Protein AF-A0A8T3BBD5-F1 (afdb_monomer_lite)

Radius of gyration: 28.55 Å; chains: 1; bounding box: 43×37×101 Å

Foldseek 3Di:
DDDDDDDDDCPDVVNVVVVVVVVVVPPVPPVLNVDDLVVVLVVLLVDDLVVLVVQLPPDVVSVVSSVVVNVVNVVVVVVVVVVVVVVVVD

Sequence (90 aa):
MASAGTRDGSVTDEERRKEITTTCDFFEATPALRAPTHLVARIFSQLDCVDLLNCSLVCKQWYIDTRDLREGWENEYLETFSMYAFLLKR

Secondary structure (DSSP, 8-state):
-PPP--------HHHHHHHHHHHTT-----GGGSS-HHHHHHHHTTS-HHHHHHHHTT-HHHHHHHHHHHHHHHHHHHHHHHHHHHHTT-

InterPro domains:
  IPR001810 F-box domain [PF12937] (36-63)
  IPR001810 F-box domain [PS50181] (29-76)
  IPR036047 F-box-like domain superfamily [SSF81383] (36-77)

pLDDT: mean 71.94, std 17.77, range [38.19, 94.0]

Structure (mmCIF, N/CA/C/O backbone):
data_AF-A0A8T3BBD5-F1
#
_entry.id   AF-A0A8T3BBD5-F1
#
loop_
_at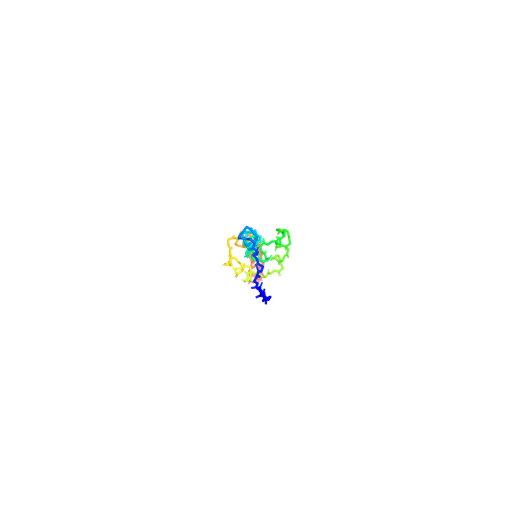om_site.group_PDB
_atom_site.id
_atom_site.type_symbol
_atom_site.label_atom_id
_atom_site.label_alt_id
_atom_site.label_comp_id
_atom_site.label_asym_id
_atom_site.label_entity_id
_atom_site.label_seq_id
_atom_site.pdbx_PDB_ins_code
_atom_site.Cartn_x
_atom_site.Cartn_y
_atom_site.Cartn_z
_atom_site.occupancy
_atom_site.B_iso_or_equiv
_atom_site.auth_seq_id
_atom_site.auth_comp_id
_atom_site.auth_asym_id
_atom_site.auth_atom_id
_atom_site.pdbx_PDB_model_num
ATOM 1 N N . MET A 1 1 ? 24.532 -31.043 -70.471 1.00 38.19 1 MET A N 1
ATOM 2 C CA . MET A 1 1 ? 24.525 -31.407 -69.039 1.00 38.19 1 MET A CA 1
ATOM 3 C C . MET A 1 1 ? 23.947 -30.229 -68.272 1.00 38.19 1 MET A C 1
ATOM 5 O O . MET A 1 1 ? 24.580 -29.185 -68.255 1.00 38.19 1 MET A O 1
ATOM 9 N N . ALA A 1 2 ? 22.725 -30.350 -67.751 1.00 40.00 2 ALA A N 1
ATOM 10 C CA . ALA A 1 2 ? 22.100 -29.331 -66.910 1.00 40.00 2 ALA A CA 1
ATOM 11 C C . ALA A 1 2 ? 22.265 -29.757 -65.447 1.00 40.00 2 ALA A C 1
ATOM 13 O O . ALA A 1 2 ? 21.772 -30.820 -65.072 1.00 40.00 2 ALA A O 1
ATOM 14 N N . SER A 1 3 ? 22.980 -28.964 -64.648 1.00 43.62 3 SER A N 1
ATOM 15 C CA . SER A 1 3 ? 23.039 -29.154 -63.196 1.00 43.62 3 SER A CA 1
ATOM 16 C C . SER A 1 3 ? 22.017 -28.250 -62.529 1.00 43.62 3 SER A C 1
ATOM 18 O O . SER A 1 3 ? 22.109 -27.027 -62.611 1.00 43.62 3 SER A O 1
ATOM 20 N N . ALA A 1 4 ? 21.063 -28.883 -61.852 1.00 49.97 4 ALA A N 1
ATOM 21 C CA . ALA A 1 4 ? 20.268 -28.264 -60.810 1.00 49.97 4 ALA A CA 1
ATOM 22 C C . ALA A 1 4 ? 21.174 -27.949 -59.609 1.00 49.97 4 ALA A C 1
ATOM 24 O O . ALA A 1 4 ? 21.959 -28.793 -59.177 1.00 49.97 4 ALA A O 1
ATOM 25 N N . GLY A 1 5 ? 21.054 -26.736 -59.078 1.00 40.56 5 GLY A N 1
ATOM 26 C CA . GLY A 1 5 ? 21.739 -26.291 -57.872 1.00 40.56 5 GLY A CA 1
ATOM 27 C C . GLY A 1 5 ? 20.776 -25.505 -56.997 1.00 40.56 5 GLY A C 1
ATOM 28 O O . GLY A 1 5 ? 20.659 -24.293 -57.129 1.00 40.56 5 GLY A O 1
ATOM 29 N N . THR A 1 6 ? 20.067 -26.223 -56.132 1.00 49.97 6 THR A N 1
ATOM 30 C CA . THR A 1 6 ? 19.364 -25.712 -54.950 1.00 49.97 6 THR A CA 1
ATOM 31 C C . THR A 1 6 ? 20.367 -25.084 -53.979 1.00 49.97 6 THR A C 1
ATOM 33 O O . THR A 1 6 ? 21.417 -25.694 -53.772 1.00 49.97 6 THR A O 1
ATOM 36 N N . ARG A 1 7 ? 20.036 -23.929 -53.377 1.00 47.06 7 ARG A N 1
ATOM 37 C CA . ARG A 1 7 ? 20.467 -23.414 -52.047 1.00 47.06 7 ARG A CA 1
ATOM 38 C C . ARG A 1 7 ? 20.134 -21.923 -51.983 1.00 47.06 7 ARG A C 1
ATOM 40 O O . ARG A 1 7 ? 20.607 -21.153 -52.805 1.00 47.06 7 ARG A O 1
ATOM 47 N N . ASP A 1 8 ? 19.130 -21.517 -51.226 1.00 40.66 8 ASP A N 1
ATOM 48 C CA . ASP A 1 8 ? 19.043 -21.409 -49.758 1.00 40.66 8 ASP A CA 1
ATOM 49 C C . ASP A 1 8 ? 19.032 -19.919 -49.423 1.00 40.66 8 ASP A C 1
ATOM 51 O O . ASP A 1 8 ? 19.931 -19.168 -49.805 1.00 40.66 8 ASP A O 1
ATOM 55 N N . GLY A 1 9 ? 17.951 -19.493 -48.775 1.00 55.34 9 GLY A N 1
ATOM 56 C CA . GLY A 1 9 ? 17.716 -18.110 -48.401 1.00 55.34 9 GLY A CA 1
ATOM 57 C C . GLY A 1 9 ? 18.805 -17.623 -47.456 1.00 55.34 9 GLY A C 1
ATOM 58 O O . GLY A 1 9 ? 18.838 -17.984 -46.284 1.00 55.34 9 GLY A O 1
ATOM 59 N N . SER A 1 10 ? 19.681 -16.766 -47.968 1.00 49.84 10 SER A N 1
ATOM 60 C CA . SER A 1 10 ? 20.591 -15.959 -47.164 1.00 49.84 10 SER A CA 1
ATOM 61 C C . SER A 1 10 ? 19.798 -14.792 -46.569 1.00 49.84 10 SER A C 1
ATOM 63 O O . SER A 1 10 ? 19.894 -13.657 -47.038 1.00 49.84 10 SER A O 1
ATOM 65 N N . VAL A 1 11 ? 18.994 -15.076 -45.541 1.00 55.28 11 VAL A N 1
ATOM 66 C CA . VAL A 1 11 ? 18.549 -14.045 -44.596 1.00 55.28 11 VAL A CA 1
ATOM 67 C C . VAL A 1 11 ? 19.817 -13.449 -43.997 1.00 55.28 11 VAL A C 1
ATOM 69 O O . VAL A 1 11 ? 20.610 -14.152 -43.370 1.00 55.28 11 VAL A O 1
ATOM 72 N N . THR A 1 12 ? 20.062 -12.178 -44.296 1.00 58.47 12 THR A N 1
ATOM 73 C CA . THR A 1 12 ? 21.295 -11.498 -43.900 1.00 58.47 12 THR A CA 1
ATOM 74 C C . THR A 1 12 ? 21.381 -11.447 -42.372 1.00 58.47 12 THR A C 1
ATOM 76 O O . THR A 1 12 ? 20.376 -11.229 -41.697 1.00 58.47 12 THR A O 1
ATOM 79 N N . ASP A 1 13 ? 22.575 -11.634 -41.799 1.00 56.75 13 ASP A N 1
ATOM 80 C CA . ASP A 1 13 ? 22.808 -11.548 -40.342 1.00 56.75 13 ASP A CA 1
ATOM 81 C C . ASP A 1 13 ? 22.341 -10.209 -39.738 1.00 56.75 13 ASP A C 1
ATOM 83 O O . ASP A 1 13 ? 22.118 -10.096 -38.532 1.00 56.75 13 ASP A O 1
ATOM 87 N N . GLU A 1 14 ? 22.155 -9.191 -40.578 1.00 55.44 14 GLU A N 1
ATOM 88 C CA . GLU A 1 14 ? 21.590 -7.902 -40.206 1.00 55.44 14 GLU A CA 1
ATOM 89 C C . GLU A 1 14 ? 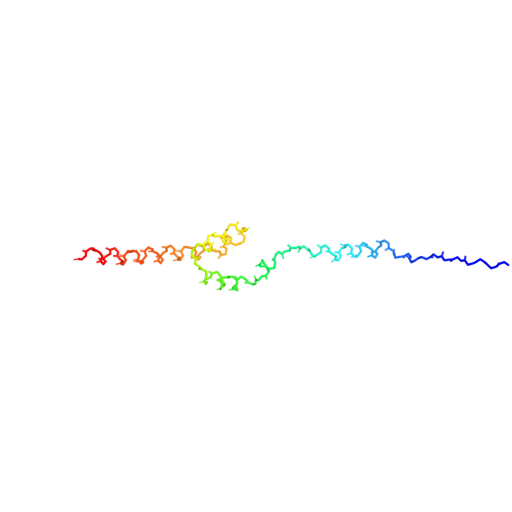20.087 -7.971 -39.891 1.00 55.44 14 GLU A C 1
ATOM 91 O O . GLU A 1 14 ? 19.617 -7.289 -38.982 1.00 55.44 14 GLU A O 1
ATOM 96 N N . GLU A 1 15 ? 19.338 -8.828 -40.582 1.00 54.84 15 GLU A N 1
ATOM 97 C CA . GLU A 1 15 ? 17.914 -9.072 -40.339 1.00 54.84 15 GLU A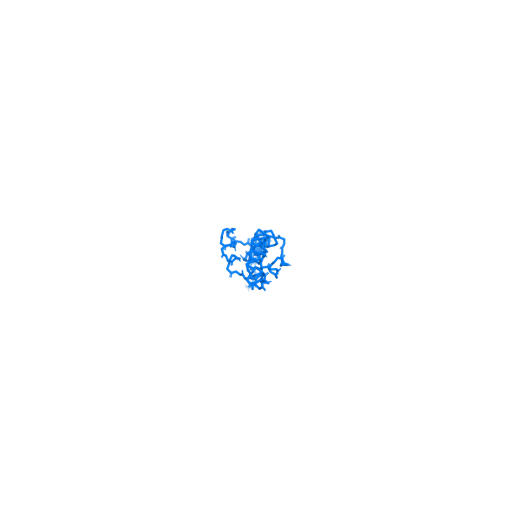 CA 1
ATOM 98 C C . GLU A 1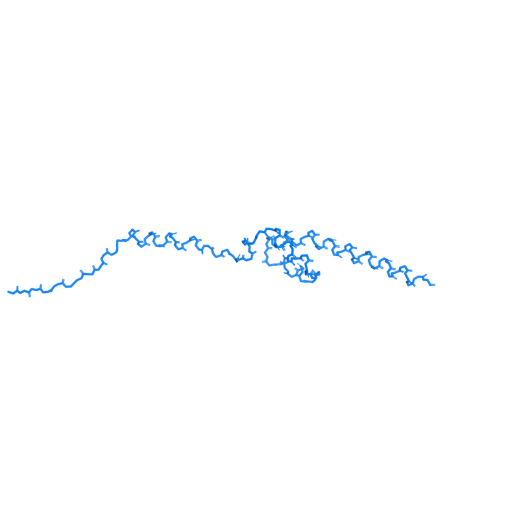 15 ? 17.712 -9.897 -39.063 1.00 54.84 15 GLU A C 1
ATOM 100 O O . GLU A 1 15 ? 16.892 -9.533 -38.225 1.00 54.84 15 GLU A O 1
ATOM 105 N N . ARG A 1 16 ? 18.584 -10.886 -38.814 1.00 53.53 16 ARG A N 1
ATOM 106 C CA . ARG A 1 16 ? 18.648 -11.616 -37.534 1.00 53.53 16 ARG A CA 1
ATOM 107 C C . ARG A 1 16 ? 19.040 -10.698 -36.369 1.00 53.53 16 ARG A C 1
ATOM 109 O O . ARG A 1 16 ? 18.513 -10.823 -35.270 1.00 53.53 16 ARG A O 1
ATOM 116 N N . ARG A 1 17 ? 19.956 -9.746 -36.583 1.00 54.16 17 ARG A N 1
ATOM 117 C CA . ARG A 1 17 ? 20.356 -8.770 -35.554 1.00 54.16 17 ARG A CA 1
ATOM 118 C C . ARG A 1 17 ? 19.238 -7.763 -35.262 1.00 54.16 17 ARG A C 1
ATOM 120 O O . ARG A 1 17 ? 19.088 -7.367 -34.107 1.00 54.16 17 ARG A O 1
ATOM 127 N N . LYS A 1 18 ? 18.436 -7.382 -36.261 1.00 53.94 18 LYS A N 1
ATOM 128 C CA . LYS A 1 18 ? 17.216 -6.579 -36.068 1.00 53.94 18 LYS A CA 1
ATOM 129 C C . LYS A 1 18 ? 16.142 -7.379 -35.331 1.00 53.94 18 LYS A C 1
ATOM 131 O O . LYS A 1 18 ? 15.586 -6.858 -34.377 1.00 53.94 18 LYS A O 1
ATOM 136 N N . GLU A 1 19 ? 15.957 -8.655 -35.662 1.00 51.09 19 GLU A N 1
ATOM 137 C CA . GLU A 1 19 ? 15.042 -9.561 -34.957 1.00 51.09 19 GLU A CA 1
ATOM 138 C C . GLU A 1 19 ? 15.424 -9.718 -33.474 1.00 51.09 19 GLU A C 1
ATOM 140 O O . GLU A 1 19 ? 14.589 -9.496 -32.603 1.00 51.09 19 GLU A O 1
ATOM 145 N N . ILE A 1 20 ? 16.709 -9.942 -33.170 1.00 53.28 20 ILE A N 1
ATOM 146 C CA 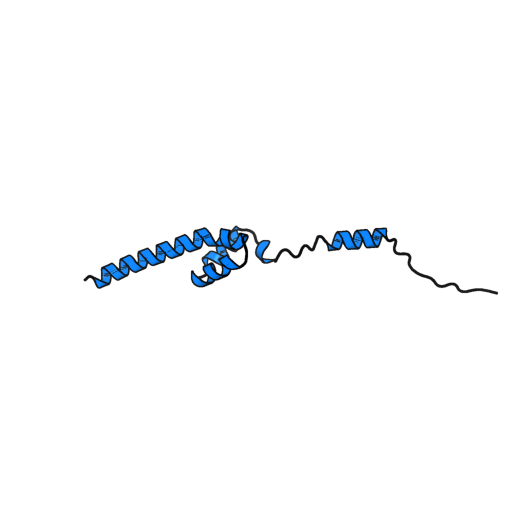. ILE A 1 20 ? 17.222 -10.032 -31.790 1.00 53.28 20 ILE A CA 1
ATOM 147 C C . ILE A 1 20 ? 17.061 -8.700 -31.036 1.00 53.28 20 ILE A C 1
ATOM 149 O O . ILE A 1 20 ? 16.767 -8.697 -29.842 1.00 53.28 20 ILE A O 1
ATOM 153 N N . THR A 1 21 ? 17.222 -7.559 -31.713 1.00 46.12 21 THR A N 1
ATOM 154 C CA . THR A 1 21 ? 17.076 -6.241 -31.069 1.00 46.12 21 THR A CA 1
ATOM 155 C C . THR A 1 21 ? 15.603 -5.887 -30.837 1.00 46.12 21 THR A C 1
ATOM 157 O O . THR A 1 21 ? 15.279 -5.304 -29.810 1.00 46.12 21 THR A O 1
ATOM 160 N N . THR A 1 22 ? 14.691 -6.303 -31.721 1.00 51.84 22 THR A N 1
ATOM 161 C CA . THR A 1 22 ? 13.241 -6.107 -31.562 1.00 51.84 22 THR A CA 1
ATOM 162 C C . THR A 1 22 ? 12.632 -7.038 -30.506 1.00 51.84 22 THR A C 1
ATOM 164 O O . THR A 1 22 ? 11.633 -6.684 -29.884 1.00 51.84 22 THR A O 1
ATOM 167 N N . THR A 1 23 ? 13.240 -8.197 -30.232 1.00 48.97 23 THR A N 1
ATOM 168 C CA . THR A 1 23 ? 12.768 -9.119 -29.183 1.00 48.97 23 THR A CA 1
ATOM 169 C C . THR A 1 23 ? 13.221 -8.759 -27.767 1.00 48.97 23 THR A C 1
ATOM 171 O O . THR A 1 23 ? 12.575 -9.172 -26.808 1.00 48.97 23 THR A O 1
ATOM 174 N N . CYS A 1 24 ? 14.299 -7.987 -27.596 1.00 46.59 24 CYS A N 1
ATOM 175 C CA . CYS A 1 24 ? 14.835 -7.667 -26.265 1.00 46.59 24 CYS A CA 1
ATOM 176 C C . CYS A 1 24 ? 14.126 -6.494 -25.563 1.00 46.59 24 CYS A C 1
ATOM 178 O O . CYS A 1 24 ? 14.326 -6.302 -24.364 1.00 46.59 24 CYS A O 1
ATOM 180 N N . ASP A 1 25 ? 13.253 -5.761 -26.263 1.00 44.94 25 ASP A N 1
ATOM 181 C CA . ASP A 1 25 ? 12.337 -4.788 -25.644 1.00 44.94 25 ASP A CA 1
ATOM 182 C C . ASP A 1 25 ? 11.151 -5.468 -24.938 1.00 44.94 25 ASP A C 1
ATOM 184 O O . ASP A 1 25 ? 10.416 -4.835 -24.176 1.00 44.94 25 ASP A O 1
ATOM 188 N N . PHE A 1 26 ? 11.012 -6.788 -25.098 1.00 47.12 26 PHE A N 1
ATOM 189 C CA . PHE A 1 26 ? 10.213 -7.644 -24.226 1.00 47.12 26 PHE A CA 1
ATOM 190 C C . PHE A 1 26 ? 10.956 -7.907 -22.906 1.00 47.12 26 PHE A C 1
ATOM 192 O O . PHE A 1 26 ? 11.024 -9.026 -22.406 1.00 47.12 26 PHE A O 1
ATOM 199 N N . PHE A 1 27 ? 11.531 -6.852 -22.321 1.00 49.72 27 PHE A N 1
ATOM 200 C CA . PHE A 1 27 ? 11.867 -6.847 -20.910 1.00 49.72 27 PHE A CA 1
ATOM 201 C C . PHE A 1 27 ? 10.565 -7.172 -20.183 1.00 49.72 27 PHE A C 1
ATOM 203 O O . PHE A 1 27 ? 9.593 -6.415 -20.255 1.00 49.72 27 PHE A O 1
ATOM 210 N N . GLU A 1 28 ? 10.535 -8.353 -19.582 1.00 56.84 28 GLU A N 1
ATOM 211 C CA . GLU A 1 28 ? 9.423 -8.981 -18.881 1.00 56.84 28 GLU A CA 1
ATOM 212 C C . GLU A 1 28 ? 9.085 -8.166 -17.617 1.00 56.84 28 GLU A C 1
ATOM 214 O O . GLU A 1 28 ? 9.265 -8.585 -16.479 1.00 56.84 28 GLU A O 1
ATOM 219 N N . ALA A 1 29 ? 8.660 -6.918 -17.801 1.00 57.56 29 ALA A N 1
ATOM 220 C CA . ALA A 1 29 ? 8.151 -6.076 -16.743 1.00 57.56 29 ALA A CA 1
ATOM 221 C C . ALA A 1 29 ? 6.785 -6.647 -16.375 1.00 57.56 29 ALA A C 1
ATOM 223 O O . ALA A 1 29 ? 5.841 -6.591 -17.169 1.00 57.56 29 ALA A O 1
ATOM 224 N N . THR A 1 30 ? 6.710 -7.249 -15.191 1.00 60.59 30 THR A N 1
ATOM 225 C CA . THR A 1 30 ? 5.501 -7.861 -14.638 1.00 60.59 30 THR A CA 1
ATOM 226 C C . THR A 1 30 ? 4.281 -6.967 -14.906 1.00 60.59 30 THR A C 1
ATOM 228 O O . THR A 1 30 ? 4.309 -5.786 -14.556 1.00 60.59 30 THR A O 1
ATOM 231 N N . PRO A 1 31 ? 3.194 -7.486 -15.516 1.00 60.56 31 PRO A N 1
ATOM 232 C CA . PRO A 1 31 ? 2.056 -6.674 -15.963 1.00 60.56 31 PRO A CA 1
ATOM 233 C C . PRO A 1 31 ? 1.468 -5.771 -14.872 1.00 60.56 31 PRO A C 1
ATOM 235 O O . PRO A 1 31 ? 1.017 -4.661 -15.151 1.00 60.56 31 PRO A O 1
ATOM 238 N N . ALA A 1 32 ? 1.528 -6.220 -13.616 1.00 57.47 32 ALA A N 1
ATOM 239 C CA . ALA A 1 32 ? 1.032 -5.474 -12.468 1.00 57.47 32 ALA A CA 1
ATOM 240 C C . ALA A 1 32 ? 1.857 -4.215 -12.126 1.00 57.47 32 ALA A C 1
ATOM 242 O O . ALA A 1 32 ? 1.336 -3.312 -11.482 1.00 57.47 32 ALA A O 1
ATOM 243 N N . LEU A 1 33 ? 3.107 -4.109 -12.592 1.00 59.66 33 LEU A N 1
ATOM 244 C CA . LEU A 1 33 ? 3.942 -2.906 -12.460 1.00 59.66 33 LEU A CA 1
ATOM 245 C C . LEU A 1 33 ? 3.694 -1.870 -13.569 1.00 59.66 33 LEU A C 1
ATOM 247 O O . LEU A 1 33 ? 4.267 -0.785 -13.528 1.00 59.66 33 LEU A O 1
ATOM 251 N N . ARG A 1 34 ? 2.858 -2.189 -14.568 1.00 68.94 34 ARG A N 1
ATOM 252 C CA . ARG A 1 34 ? 2.523 -1.287 -15.685 1.00 68.94 34 ARG A CA 1
ATOM 253 C C . ARG A 1 34 ? 1.177 -0.576 -15.499 1.00 68.94 34 ARG A C 1
ATOM 255 O O . ARG A 1 34 ? 0.836 0.304 -16.288 1.00 68.94 34 ARG A O 1
ATOM 262 N N . ALA A 1 35 ? 0.401 -0.959 -14.485 1.00 73.88 35 ALA A N 1
ATOM 263 C CA . ALA A 1 35 ? -0.863 -0.306 -14.180 1.00 73.88 35 ALA A CA 1
ATOM 264 C C . ALA A 1 35 ? -0.611 1.130 -13.675 1.00 73.88 35 ALA A C 1
ATOM 266 O O . ALA A 1 35 ? 0.294 1.345 -12.869 1.00 73.88 35 ALA A O 1
ATOM 267 N N . PRO A 1 36 ? -1.406 2.125 -14.111 1.00 82.94 36 PRO A N 1
ATOM 268 C CA . PRO A 1 36 ? -1.356 3.467 -13.546 1.00 82.94 36 PRO A CA 1
ATOM 269 C C . PRO A 1 36 ? -1.475 3.446 -12.018 1.00 82.94 36 PRO A C 1
ATOM 271 O O . PRO A 1 36 ? -2.355 2.774 -11.476 1.00 82.94 36 PRO A O 1
ATOM 274 N N . THR A 1 37 ? -0.650 4.236 -11.327 1.00 82.44 37 THR A N 1
ATOM 275 C CA . THR A 1 37 ? -0.553 4.256 -9.854 1.00 82.44 37 THR A CA 1
ATOM 276 C C . THR A 1 37 ? -1.908 4.425 -9.160 1.00 82.44 37 THR A C 1
ATOM 278 O O . THR A 1 37 ? -2.171 3.788 -8.147 1.00 82.44 37 THR A O 1
ATOM 281 N N . HIS A 1 38 ? -2.817 5.220 -9.733 1.00 86.19 38 HIS A N 1
ATOM 282 C CA . HIS A 1 38 ? -4.156 5.430 -9.172 1.00 86.19 38 HIS A CA 1
ATOM 283 C C . HIS A 1 38 ? -5.052 4.178 -9.224 1.00 86.19 38 HIS A C 1
ATOM 285 O O . HIS A 1 38 ? -5.909 4.007 -8.360 1.00 86.19 38 HIS A O 1
ATOM 291 N N . LEU A 1 39 ? -4.870 3.293 -10.214 1.00 89.00 39 LEU A N 1
ATOM 292 C CA . LEU A 1 39 ? -5.596 2.022 -10.278 1.00 89.00 39 LEU A CA 1
ATOM 293 C C . LEU A 1 39 ? -5.047 1.030 -9.255 1.00 89.00 39 LEU A C 1
ATOM 295 O O . LEU A 1 39 ? -5.830 0.372 -8.579 1.00 89.00 39 LEU A O 1
ATOM 299 N N . VAL A 1 40 ? -3.721 0.970 -9.100 1.00 88.94 40 VAL A N 1
ATOM 300 C CA . VAL A 1 40 ? -3.063 0.137 -8.082 1.00 88.94 40 VAL A CA 1
ATOM 301 C C . VAL A 1 40 ? -3.505 0.560 -6.681 1.00 88.94 40 VAL A C 1
ATOM 303 O O . VAL A 1 40 ? -3.958 -0.279 -5.908 1.00 88.94 40 VAL A O 1
ATOM 306 N N . ALA A 1 41 ? -3.497 1.865 -6.394 1.00 88.38 41 ALA A N 1
ATOM 307 C CA . ALA A 1 41 ? -3.982 2.406 -5.126 1.00 88.38 41 ALA A CA 1
ATOM 308 C C . ALA A 1 41 ? -5.449 2.031 -4.855 1.00 88.38 41 ALA A C 1
ATOM 310 O O . ALA A 1 41 ? -5.787 1.638 -3.743 1.00 88.38 41 ALA A O 1
ATOM 311 N N . ARG A 1 42 ? -6.316 2.084 -5.878 1.00 90.62 42 ARG A N 1
ATOM 312 C CA . ARG A 1 42 ? -7.728 1.686 -5.758 1.00 90.62 42 ARG A CA 1
ATOM 313 C C . ARG A 1 42 ? -7.914 0.186 -5.516 1.00 90.62 42 ARG A C 1
ATOM 315 O O . ARG A 1 42 ? -8.889 -0.208 -4.881 1.00 90.62 42 ARG A O 1
ATOM 322 N N . ILE A 1 43 ? -7.043 -0.661 -6.059 1.00 91.62 43 ILE A N 1
ATOM 323 C CA . ILE A 1 43 ? -7.065 -2.103 -5.784 1.00 91.62 43 ILE A CA 1
ATOM 324 C C . ILE A 1 43 ? -6.628 -2.338 -4.338 1.00 91.62 43 ILE A C 1
ATOM 326 O O . ILE A 1 43 ? -7.343 -2.989 -3.585 1.00 91.62 43 ILE A O 1
ATOM 330 N N . PHE A 1 44 ? -5.502 -1.752 -3.927 1.00 92.56 44 PHE A N 1
ATOM 331 C CA . PHE A 1 44 ? -4.966 -1.908 -2.577 1.00 92.56 44 PHE A CA 1
ATOM 332 C C . PHE A 1 44 ? -5.884 -1.345 -1.490 1.00 92.56 44 PHE A C 1
ATOM 334 O O . PHE A 1 44 ? -5.988 -1.948 -0.430 1.00 92.56 44 PHE A O 1
ATOM 341 N N . SER A 1 45 ? -6.630 -0.269 -1.749 1.00 89.75 45 SER A N 1
ATOM 342 C CA . SER A 1 45 ? -7.603 0.258 -0.783 1.00 89.75 45 SER A CA 1
ATOM 343 C C . SER A 1 45 ? -8.782 -0.685 -0.502 1.00 89.75 45 SER A C 1
ATOM 345 O O . SER A 1 45 ? -9.573 -0.407 0.390 1.00 89.75 45 SER A O 1
ATOM 347 N N . GLN A 1 46 ? -8.961 -1.743 -1.298 1.00 91.12 46 GLN A N 1
ATOM 348 C CA . GLN A 1 46 ? -10.001 -2.757 -1.092 1.00 91.12 46 GLN A CA 1
ATOM 349 C C . GLN A 1 46 ? -9.480 -3.999 -0.356 1.00 91.12 46 GLN A C 1
ATOM 351 O O . GLN A 1 46 ? -10.279 -4.868 -0.016 1.00 91.12 46 GLN A O 1
ATOM 356 N N . LEU A 1 47 ? -8.165 -4.105 -0.151 1.00 91.12 47 LEU A N 1
ATOM 357 C CA . LEU A 1 47 ? -7.537 -5.226 0.541 1.00 91.12 47 LEU A CA 1
ATOM 358 C C . LEU A 1 47 ? -7.507 -4.978 2.049 1.00 91.12 47 LEU A C 1
ATOM 360 O O . LEU A 1 47 ? -7.441 -3.832 2.498 1.00 91.12 47 LEU A O 1
ATOM 364 N N . ASP A 1 48 ? -7.519 -6.063 2.819 1.00 88.12 48 ASP A N 1
ATOM 365 C CA . ASP A 1 48 ? -7.330 -5.990 4.263 1.00 88.12 48 ASP A CA 1
ATOM 366 C C . ASP A 1 48 ? -5.853 -5.763 4.638 1.00 88.12 48 ASP A C 1
ATOM 368 O O . ASP A 1 48 ? -4.940 -5.774 3.802 1.00 88.12 48 ASP A O 1
ATOM 372 N N . CYS A 1 49 ? -5.598 -5.535 5.927 1.00 84.25 49 CYS A N 1
ATOM 373 C CA . CYS A 1 49 ? -4.253 -5.260 6.422 1.00 84.25 49 CYS A CA 1
ATOM 374 C C . CYS A 1 49 ? -3.280 -6.447 6.263 1.00 84.25 49 CYS A C 1
ATOM 376 O O . CYS A 1 49 ? -2.073 -6.227 6.125 1.00 84.25 49 CYS A O 1
ATOM 378 N N . VAL A 1 50 ? -3.778 -7.689 6.243 1.00 89.25 50 VAL A N 1
ATOM 379 C CA . VAL A 1 50 ? -2.958 -8.901 6.095 1.00 89.25 50 VAL A CA 1
ATOM 380 C C . VAL A 1 50 ? -2.496 -9.041 4.648 1.00 89.25 50 VAL A C 1
ATOM 382 O O . VAL A 1 50 ? -1.308 -9.240 4.383 1.00 89.25 50 VAL A O 1
ATOM 385 N N . ASP A 1 51 ? -3.408 -8.859 3.701 1.00 92.81 51 ASP A N 1
ATOM 386 C CA . ASP A 1 51 ? -3.124 -8.892 2.274 1.00 92.81 51 ASP A CA 1
ATOM 387 C C . ASP A 1 51 ? -2.225 -7.728 1.853 1.00 92.81 51 ASP A C 1
ATOM 389 O O . ASP A 1 51 ? -1.286 -7.922 1.075 1.00 92.81 51 ASP A O 1
ATOM 393 N N . LEU A 1 52 ? -2.426 -6.531 2.416 1.00 91.88 52 LEU A N 1
ATOM 394 C CA . LEU A 1 52 ? -1.531 -5.389 2.204 1.00 91.88 52 LEU A CA 1
ATOM 395 C C . LEU A 1 52 ? -0.109 -5.657 2.709 1.00 91.88 52 LEU A C 1
ATOM 397 O O . LEU A 1 52 ? 0.860 -5.259 2.051 1.00 91.88 52 LEU A O 1
ATOM 401 N N . LEU A 1 53 ? 0.040 -6.340 3.850 1.00 91.19 53 LEU A N 1
ATOM 402 C CA . LEU A 1 53 ? 1.349 -6.748 4.358 1.00 91.19 53 LEU A CA 1
ATOM 403 C C . LEU A 1 53 ? 2.017 -7.736 3.398 1.00 91.19 53 LEU A C 1
ATOM 405 O O . LEU A 1 53 ? 3.170 -7.523 3.022 1.00 91.19 53 LEU A O 1
ATOM 409 N N . ASN A 1 54 ? 1.288 -8.752 2.936 1.00 94.00 54 ASN A N 1
ATOM 410 C CA . ASN A 1 54 ? 1.798 -9.720 1.965 1.00 94.00 54 ASN A CA 1
ATOM 411 C C . ASN A 1 54 ? 2.216 -9.042 0.648 1.00 94.00 54 ASN A C 1
ATOM 413 O O . ASN A 1 54 ? 3.303 -9.307 0.133 1.00 94.00 54 ASN A O 1
ATOM 417 N N . CYS A 1 55 ? 1.412 -8.101 0.141 1.00 92.94 55 CYS A N 1
ATOM 418 C CA . CYS A 1 55 ? 1.731 -7.323 -1.059 1.00 92.94 55 CYS A CA 1
ATOM 419 C C . CYS A 1 55 ? 3.013 -6.493 -0.892 1.00 92.94 55 CYS A C 1
ATOM 421 O O . CYS A 1 55 ? 3.816 -6.392 -1.822 1.00 92.94 55 CYS A O 1
ATOM 423 N N . SER A 1 56 ? 3.258 -5.940 0.298 1.00 93.06 56 SER A N 1
ATOM 424 C CA . SER A 1 56 ? 4.452 -5.130 0.567 1.00 93.06 56 SER A CA 1
ATOM 425 C C . SER A 1 56 ? 5.773 -5.898 0.423 1.00 93.06 56 SER A C 1
ATOM 427 O O . SER A 1 56 ? 6.819 -5.285 0.217 1.00 93.06 56 SER A O 1
ATOM 429 N N . LEU A 1 57 ? 5.734 -7.233 0.493 1.00 93.94 57 LEU A N 1
ATOM 430 C CA . LEU A 1 57 ? 6.910 -8.099 0.404 1.00 93.94 57 LEU A CA 1
ATOM 431 C C . LEU A 1 57 ? 7.243 -8.528 -1.034 1.00 93.94 57 LEU A C 1
ATOM 433 O O . LEU A 1 57 ? 8.310 -9.090 -1.267 1.00 93.94 57 LEU A O 1
ATOM 437 N N . VAL A 1 58 ? 6.358 -8.265 -2.003 1.00 92.25 58 VAL A N 1
ATOM 438 C CA . VAL A 1 58 ? 6.515 -8.724 -3.394 1.00 92.25 58 VAL A CA 1
ATOM 439 C C . VAL A 1 58 ? 7.639 -7.980 -4.111 1.00 92.25 58 VAL A C 1
ATOM 441 O O . VAL A 1 58 ? 8.476 -8.591 -4.775 1.00 92.25 58 VAL A O 1
ATOM 444 N N . CYS A 1 59 ? 7.661 -6.650 -4.012 1.00 89.50 59 CYS A N 1
ATOM 445 C CA . CYS A 1 59 ? 8.699 -5.824 -4.620 1.00 89.50 59 CYS A CA 1
ATOM 446 C C . CYS A 1 59 ? 8.770 -4.433 -3.978 1.00 89.50 59 CYS A C 1
ATOM 448 O O . CYS A 1 59 ? 7.864 -3.995 -3.269 1.00 89.50 59 CYS A O 1
ATOM 450 N N . LYS A 1 60 ? 9.840 -3.691 -4.292 1.00 89.19 60 LYS A N 1
ATOM 451 C CA . LYS A 1 60 ? 10.061 -2.335 -3.767 1.00 89.19 60 LYS A CA 1
ATOM 452 C C . LYS A 1 60 ? 8.929 -1.362 -4.116 1.00 89.19 60 LYS A C 1
ATOM 454 O O . LYS A 1 60 ? 8.590 -0.523 -3.290 1.00 89.19 60 LYS A O 1
ATOM 459 N N . GLN A 1 61 ? 8.358 -1.458 -5.319 1.00 89.12 61 GLN A N 1
ATOM 460 C CA . GLN A 1 61 ? 7.283 -0.554 -5.734 1.00 89.12 61 GLN A CA 1
ATOM 461 C C . GLN A 1 61 ? 6.014 -0.801 -4.912 1.00 89.12 61 GLN A C 1
ATOM 463 O O . GLN A 1 61 ? 5.445 0.136 -4.368 1.00 89.12 61 GLN A O 1
ATOM 468 N N . TRP A 1 62 ? 5.634 -2.065 -4.723 1.00 90.50 62 TRP A N 1
ATOM 469 C CA . TRP A 1 62 ? 4.458 -2.423 -3.932 1.00 90.50 62 TRP A CA 1
ATOM 470 C C . TRP A 1 62 ? 4.627 -2.094 -2.455 1.00 90.50 62 TRP A C 1
ATOM 472 O O . TRP A 1 62 ? 3.669 -1.672 -1.816 1.00 90.50 62 TRP A O 1
ATOM 482 N N . TYR A 1 63 ? 5.842 -2.208 -1.914 1.00 91.19 63 TYR A N 1
ATOM 483 C CA . TYR A 1 63 ? 6.142 -1.715 -0.572 1.00 91.19 63 TYR A CA 1
ATOM 484 C C . TYR A 1 63 ? 5.810 -0.222 -0.414 1.00 91.19 63 TYR A C 1
ATOM 486 O O . TYR A 1 63 ? 5.205 0.163 0.587 1.00 91.19 63 TYR A O 1
ATOM 494 N N . ILE A 1 64 ? 6.188 0.601 -1.401 1.00 90.88 64 ILE A N 1
ATOM 495 C CA . ILE A 1 64 ? 5.912 2.045 -1.413 1.00 90.88 64 ILE A CA 1
ATOM 496 C C . ILE A 1 64 ? 4.407 2.291 -1.549 1.00 90.88 64 ILE A C 1
ATOM 498 O O . ILE A 1 64 ? 3.837 3.004 -0.729 1.00 90.88 64 ILE A O 1
ATOM 502 N N . ASP A 1 65 ? 3.761 1.659 -2.529 1.00 90.00 65 ASP A N 1
ATOM 503 C CA . ASP A 1 65 ? 2.346 1.882 -2.851 1.00 90.00 65 ASP A CA 1
ATOM 504 C C . ASP A 1 65 ? 1.393 1.457 -1.717 1.00 90.00 65 ASP A C 1
ATOM 506 O O . ASP A 1 65 ? 0.307 2.011 -1.568 1.00 90.00 65 ASP A O 1
ATOM 510 N N . THR A 1 66 ? 1.788 0.478 -0.899 1.00 92.31 66 THR A N 1
ATOM 511 C CA . THR A 1 66 ? 0.986 -0.023 0.232 1.00 92.31 66 THR A CA 1
ATOM 512 C C . THR A 1 66 ? 1.272 0.690 1.556 1.00 92.31 66 THR A C 1
ATOM 514 O O . THR A 1 66 ? 0.536 0.477 2.518 1.00 92.31 66 THR A O 1
ATOM 517 N N . ARG A 1 67 ? 2.329 1.510 1.651 1.00 89.19 67 ARG A N 1
ATOM 518 C CA . ARG A 1 67 ? 2.786 2.098 2.925 1.00 89.19 67 ARG A CA 1
ATOM 519 C C . ARG A 1 67 ? 1.720 2.969 3.582 1.00 89.19 67 ARG A C 1
ATOM 521 O O . ARG A 1 67 ? 1.337 2.695 4.714 1.00 89.19 67 ARG A O 1
ATOM 528 N N . ASP A 1 68 ? 1.228 3.963 2.855 1.00 85.94 68 ASP A N 1
ATOM 529 C CA . ASP A 1 68 ? 0.311 4.965 3.405 1.00 85.94 68 ASP A CA 1
ATOM 530 C C . ASP A 1 68 ? -1.065 4.339 3.731 1.00 85.94 68 ASP A C 1
ATOM 532 O O . ASP A 1 68 ? -1.759 4.766 4.651 1.00 85.94 68 ASP A O 1
ATOM 536 N N . LEU A 1 69 ? -1.436 3.260 3.027 1.00 85.75 69 LEU A N 1
ATOM 537 C CA . LEU A 1 69 ? -2.648 2.487 3.311 1.00 85.75 69 LEU A CA 1
ATOM 538 C C . LEU A 1 69 ? -2.530 1.706 4.626 1.00 85.75 69 LEU A C 1
ATOM 540 O O . LEU A 1 69 ? -3.485 1.683 5.396 1.00 85.75 69 LEU A O 1
ATOM 544 N N . ARG A 1 70 ? -1.370 1.099 4.917 1.00 82.31 70 ARG A N 1
ATOM 545 C CA . ARG A 1 70 ? -1.154 0.384 6.188 1.00 82.31 70 ARG A CA 1
ATOM 546 C C . ARG A 1 70 ? -1.227 1.315 7.398 1.00 82.31 70 ARG A C 1
ATOM 548 O O . ARG A 1 70 ? -1.833 0.934 8.392 1.00 82.31 70 ARG A O 1
ATOM 555 N N . GLU A 1 71 ? -0.682 2.528 7.298 1.00 78.50 71 GLU A N 1
ATOM 556 C CA . GLU A 1 71 ? -0.803 3.537 8.364 1.00 78.50 71 GLU A CA 1
ATOM 557 C C . GLU A 1 71 ? -2.273 3.917 8.619 1.00 78.50 71 GLU A C 1
ATOM 559 O O . GLU A 1 71 ? -2.690 4.063 9.767 1.00 78.50 71 GLU A O 1
ATOM 564 N N . GLY A 1 72 ? -3.089 4.014 7.562 1.00 78.94 72 GLY A N 1
ATOM 565 C CA . GLY A 1 72 ? -4.537 4.215 7.684 1.00 78.94 72 GLY A CA 1
ATOM 566 C C . GLY A 1 72 ? -5.231 3.098 8.472 1.00 78.94 72 GLY A C 1
ATOM 567 O O . GLY A 1 72 ? -5.984 3.379 9.404 1.00 78.94 72 GLY A O 1
ATOM 568 N N . TRP A 1 73 ? -4.920 1.838 8.155 1.00 78.75 73 TRP A N 1
ATOM 569 C CA . TRP A 1 73 ? -5.465 0.672 8.861 1.00 78.75 73 TRP A CA 1
ATOM 570 C C . TRP A 1 73 ? -5.023 0.590 10.329 1.00 78.75 73 TRP A C 1
ATOM 572 O O . TRP A 1 73 ? -5.826 0.234 11.191 1.00 78.75 73 TRP A O 1
ATOM 582 N N . GLU A 1 74 ? -3.767 0.922 10.638 1.00 78.31 74 GLU A N 1
ATOM 583 C CA . GLU A 1 74 ? -3.282 0.972 12.025 1.00 78.31 74 GLU A CA 1
ATOM 584 C C . GLU A 1 74 ? -4.060 2.003 12.853 1.00 78.31 74 GLU A C 1
ATOM 586 O O . GLU A 1 74 ? -4.455 1.716 13.987 1.00 78.31 74 GLU A O 1
ATOM 591 N N . ASN A 1 75 ? -4.349 3.169 12.273 1.00 80.75 75 ASN A N 1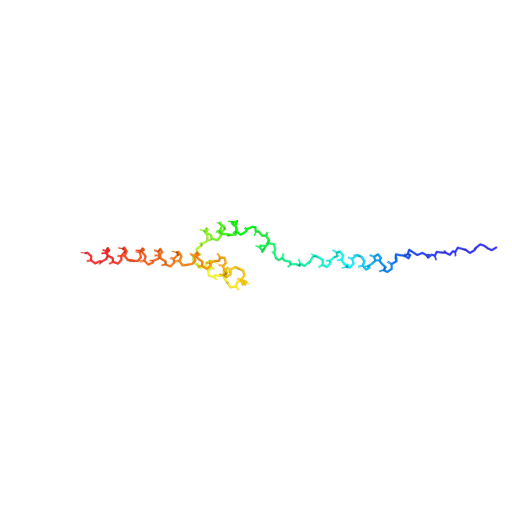
ATOM 592 C CA . ASN A 1 75 ? -5.146 4.202 12.929 1.00 80.75 75 ASN A CA 1
ATOM 593 C C . ASN A 1 75 ? -6.600 3.756 13.149 1.00 80.75 75 ASN A C 1
ATOM 595 O O . ASN A 1 75 ? -7.094 3.875 14.269 1.00 80.75 75 ASN A O 1
ATOM 599 N N . GLU A 1 76 ? -7.264 3.170 12.145 1.00 78.81 76 GLU A N 1
ATOM 600 C CA . GLU A 1 76 ? -8.627 2.633 12.305 1.00 78.81 76 GLU A CA 1
ATOM 601 C C . GLU A 1 76 ? -8.701 1.541 13.383 1.00 78.81 76 GLU A C 1
ATOM 603 O O . GLU A 1 76 ? -9.632 1.510 14.197 1.00 78.81 76 GLU A O 1
ATOM 608 N N . TYR A 1 77 ? -7.707 0.649 13.438 1.00 79.31 77 TYR A N 1
ATOM 609 C CA . TYR A 1 77 ? -7.628 -0.372 14.480 1.00 79.31 77 TYR A CA 1
ATOM 610 C C . TYR A 1 77 ? -7.497 0.251 15.878 1.00 79.31 77 TYR A C 1
ATOM 612 O O . TYR A 1 77 ? -8.197 -0.150 16.809 1.00 79.31 77 TYR A O 1
ATOM 620 N N . LEU A 1 78 ? -6.630 1.253 16.044 1.00 82.81 78 LEU A N 1
ATOM 621 C CA . LEU A 1 78 ? -6.451 1.939 17.326 1.00 82.81 78 LEU A CA 1
ATOM 622 C C . LEU A 1 78 ? -7.698 2.733 17.742 1.00 82.81 78 LEU A C 1
ATOM 624 O O . LEU A 1 78 ? -8.065 2.719 18.920 1.00 82.81 78 LEU A O 1
ATOM 628 N N . GLU A 1 79 ? -8.373 3.389 16.799 1.00 84.06 79 GLU A N 1
ATOM 629 C CA . GLU A 1 79 ? -9.623 4.113 17.047 1.00 84.06 79 GLU A CA 1
ATOM 630 C C . GLU A 1 79 ? -10.741 3.170 17.489 1.00 84.06 79 GLU A C 1
ATOM 632 O O . GLU A 1 79 ? -11.369 3.387 18.530 1.00 84.06 79 GLU A O 1
ATOM 637 N N . THR A 1 80 ? -10.956 2.080 16.749 1.00 82.19 80 THR A N 1
ATOM 638 C CA . THR A 1 80 ? -11.957 1.070 17.109 1.00 82.19 80 THR A CA 1
ATOM 639 C C . THR A 1 80 ? -11.631 0.428 18.454 1.00 82.19 80 THR A C 1
ATOM 641 O O . THR A 1 80 ? -12.503 0.360 19.323 1.00 82.19 80 THR A O 1
ATOM 644 N N . PHE A 1 81 ? -10.375 0.038 18.693 1.00 80.00 81 PHE A N 1
ATOM 645 C CA . PHE A 1 81 ? -9.934 -0.483 19.987 1.00 80.00 81 PHE A CA 1
ATOM 646 C C . PHE A 1 81 ? -10.207 0.502 21.129 1.00 80.00 81 PHE A C 1
ATOM 648 O O . PHE A 1 81 ? -10.734 0.100 22.165 1.00 80.00 81 PHE A O 1
ATOM 655 N N . SER A 1 82 ? -9.904 1.790 20.946 1.00 84.38 82 SER A N 1
ATOM 656 C CA . SER A 1 82 ? -10.190 2.841 21.929 1.00 84.38 82 SER A CA 1
ATOM 657 C C . SER A 1 82 ? -11.686 2.926 22.249 1.00 84.38 82 SER A C 1
ATOM 659 O O . SER A 1 82 ? -12.070 2.943 23.424 1.00 84.38 82 SER A O 1
ATOM 661 N N . MET A 1 83 ? -12.547 2.886 21.224 1.00 79.81 83 MET A N 1
ATOM 662 C CA . MET A 1 83 ? -13.999 2.873 21.414 1.00 79.81 83 MET A CA 1
ATOM 663 C C . MET A 1 83 ? -14.463 1.645 22.206 1.00 79.81 83 MET A C 1
ATOM 665 O O . MET A 1 83 ? -15.203 1.789 23.180 1.00 79.81 83 MET A O 1
ATOM 669 N N . TYR A 1 84 ? -14.010 0.442 21.849 1.00 77.06 84 TYR A N 1
ATOM 670 C CA . TYR A 1 84 ? -14.399 -0.784 22.555 1.00 77.06 84 TYR A CA 1
ATOM 671 C C . TYR A 1 84 ? -13.838 -0.850 23.980 1.00 77.06 84 TYR A C 1
ATOM 673 O O . TYR A 1 84 ? -14.549 -1.238 24.906 1.00 77.06 84 TYR A O 1
ATOM 681 N N . ALA A 1 85 ? -12.596 -0.417 24.195 1.00 76.25 85 ALA A N 1
ATOM 682 C CA . ALA A 1 85 ? -11.995 -0.339 25.522 1.00 76.25 85 ALA A CA 1
ATOM 683 C C . ALA A 1 85 ? -12.735 0.655 26.433 1.00 76.25 85 ALA A C 1
ATOM 685 O O . ALA A 1 85 ? -12.824 0.432 27.641 1.00 76.25 85 ALA A O 1
ATOM 686 N N . PHE A 1 86 ? -13.293 1.732 25.871 1.00 67.75 86 PHE A N 1
ATOM 687 C CA . PHE A 1 86 ? -14.166 2.651 26.599 1.00 67.75 86 PHE A CA 1
ATOM 688 C C . PHE A 1 86 ? -15.507 1.997 26.964 1.00 67.75 86 PHE A C 1
ATOM 690 O O . PHE A 1 86 ? -15.976 2.152 28.090 1.00 67.75 86 PHE A O 1
ATOM 697 N N . LEU A 1 87 ? -16.097 1.216 26.053 1.00 64.62 87 LEU A N 1
ATOM 698 C CA . LEU A 1 87 ? -17.352 0.494 26.295 1.00 64.62 87 LEU A CA 1
ATOM 699 C C . LEU A 1 87 ? -17.226 -0.600 27.369 1.00 64.62 87 LEU A C 1
ATOM 701 O O . LEU A 1 87 ? -18.188 -0.845 28.089 1.00 64.62 87 LEU A O 1
ATOM 705 N N . LEU A 1 88 ? -16.052 -1.221 27.514 1.00 64.56 88 LEU A N 1
ATOM 706 C CA . LEU A 1 88 ? -15.783 -2.250 28.531 1.00 64.56 88 LEU A CA 1
ATOM 707 C C . LEU A 1 88 ? -15.510 -1.689 29.939 1.00 64.56 88 LEU A C 1
ATOM 709 O O . LEU A 1 88 ? -15.480 -2.451 30.900 1.00 64.56 88 LEU A O 1
ATOM 713 N N . LYS A 1 89 ? -15.287 -0.375 30.080 1.00 59.78 89 LYS A N 1
ATOM 714 C CA . LYS A 1 89 ? -15.027 0.296 31.371 1.00 59.78 89 LYS A CA 1
ATOM 715 C C . LYS A 1 89 ? -16.291 0.857 32.042 1.00 59.78 89 LYS A C 1
ATOM 717 O O . LYS A 1 89 ? -16.168 1.655 32.972 1.00 59.78 89 LYS A O 1
ATOM 722 N N . ARG A 1 90 ? -17.478 0.483 31.566 1.00 50.62 90 ARG A N 1
ATOM 723 C CA . ARG A 1 90 ? -18.774 0.938 32.083 1.00 50.62 90 ARG A CA 1
ATOM 724 C C . ARG A 1 90 ? -19.461 -0.154 32.889 1.00 50.62 90 ARG A C 1
ATOM 726 O O . ARG A 1 90 ? -20.102 0.217 33.894 1.00 50.62 90 ARG A O 1
#

Organism: Dendrobium nobile (NCBI:txid94219)